Protein AF-A0A351G7U1-F1 (afdb_monomer_lite)

Sequence (101 aa):
IHETKHLQQGLLTALSVYGELEAWQLEWKIYHRMIGRYPRKAIEDLMALPLSWDREVLKKAVELMQAYSGKGYRIDLLPLYPIGKEIQYKIFGTIPKTTPA

Structure (mmCIF, N/CA/C/O backbone):
data_AF-A0A351G7U1-F1
#
_entry.id   AF-A0A351G7U1-F1
#
loop_
_atom_site.group_PDB
_atom_site.id
_atom_site.type_symbol
_atom_site.label_atom_id
_atom_site.label_alt_id
_atom_si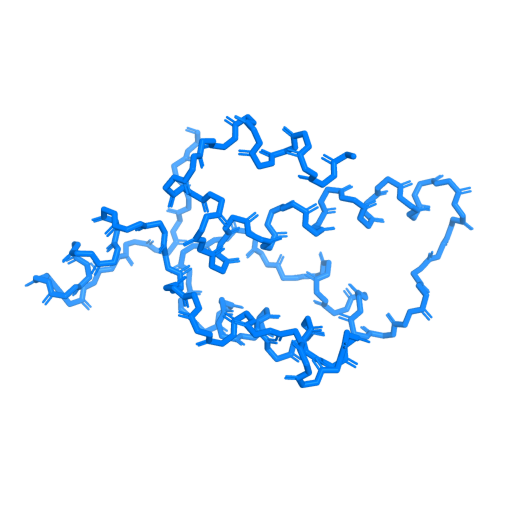te.label_comp_id
_atom_site.label_asym_id
_atom_site.label_entity_id
_atom_site.label_seq_id
_atom_site.pdbx_PDB_ins_code
_atom_site.Cartn_x
_atom_site.Cartn_y
_atom_site.Cartn_z
_atom_site.occupancy
_atom_site.B_iso_or_equiv
_atom_site.auth_seq_id
_atom_site.auth_comp_id
_atom_site.auth_asym_id
_atom_site.auth_atom_id
_atom_site.pdbx_PDB_model_num
ATOM 1 N N . ILE A 1 1 ? 1.167 11.106 9.967 1.00 86.31 1 ILE A N 1
ATOM 2 C CA . ILE A 1 1 ? 2.087 9.932 10.010 1.00 86.31 1 ILE A CA 1
ATOM 3 C C . ILE A 1 1 ? 2.271 9.391 8.604 1.00 86.31 1 ILE A C 1
ATOM 5 O O . ILE A 1 1 ? 3.402 9.287 8.149 1.00 86.31 1 ILE A O 1
ATOM 9 N N . HIS A 1 2 ? 1.166 9.112 7.919 1.00 90.00 2 HIS A N 1
ATOM 10 C CA . HIS A 1 2 ? 1.118 8.721 6.517 1.00 90.00 2 HIS A CA 1
ATOM 11 C C . HIS A 1 2 ? 1.883 9.688 5.593 1.00 90.00 2 HIS A C 1
ATOM 13 O O . HIS A 1 2 ? 2.827 9.310 4.910 1.00 90.00 2 HIS A O 1
ATOM 19 N N . GLU A 1 3 ? 1.583 10.981 5.676 1.00 90.94 3 GLU A N 1
ATOM 20 C CA . GLU A 1 3 ? 2.219 12.032 4.877 1.00 90.94 3 GLU A CA 1
ATOM 21 C C . GLU A 1 3 ? 3.689 12.212 5.257 1.00 90.94 3 GLU A C 1
ATOM 23 O O . GLU A 1 3 ? 4.544 12.427 4.404 1.00 90.94 3 GLU A O 1
ATOM 28 N N . THR A 1 4 ? 4.018 12.060 6.544 1.00 92.00 4 THR A N 1
ATOM 29 C CA . THR A 1 4 ? 5.411 12.051 7.008 1.00 92.00 4 THR A CA 1
ATOM 30 C C . THR A 1 4 ? 6.188 10.904 6.365 1.00 92.00 4 THR A C 1
ATOM 32 O O . THR A 1 4 ? 7.341 11.090 5.982 1.00 92.00 4 THR A O 1
ATOM 35 N N . LYS A 1 5 ? 5.559 9.734 6.202 1.00 93.50 5 LYS A N 1
ATOM 36 C CA . LYS A 1 5 ? 6.171 8.600 5.513 1.00 93.50 5 LYS A CA 1
ATOM 37 C C . LYS A 1 5 ? 6.376 8.893 4.029 1.00 93.50 5 LYS A C 1
ATOM 39 O O . LYS A 1 5 ? 7.465 8.628 3.531 1.00 93.50 5 LYS A O 1
ATOM 44 N N . HIS A 1 6 ? 5.418 9.528 3.358 1.00 93.31 6 HIS A N 1
ATOM 45 C CA . HIS A 1 6 ? 5.613 9.997 1.982 1.00 93.31 6 HIS A CA 1
ATOM 46 C C . HIS A 1 6 ? 6.769 10.989 1.837 1.00 93.31 6 HIS A C 1
ATOM 48 O O . HIS A 1 6 ? 7.564 10.873 0.904 1.00 93.31 6 HIS A O 1
ATOM 54 N N . LEU A 1 7 ? 6.928 11.922 2.782 1.00 92.19 7 LEU A N 1
ATOM 55 C CA . LEU A 1 7 ? 8.073 12.837 2.788 1.00 92.19 7 LEU A CA 1
ATOM 56 C C . LEU A 1 7 ? 9.405 12.088 2.943 1.00 92.19 7 LEU A C 1
ATOM 58 O O . LEU A 1 7 ? 10.363 12.406 2.245 1.00 92.19 7 LEU A O 1
ATOM 62 N N . GLN A 1 8 ? 9.462 11.069 3.806 1.00 93.19 8 GLN A N 1
ATOM 63 C CA . GLN A 1 8 ? 10.654 10.227 3.980 1.00 93.19 8 GLN A CA 1
ATOM 64 C C . GLN A 1 8 ? 10.965 9.364 2.748 1.00 93.19 8 GLN A C 1
ATOM 66 O O . GLN A 1 8 ? 12.129 9.146 2.431 1.00 93.19 8 GLN A O 1
ATOM 71 N N . GLN A 1 9 ? 9.934 8.863 2.062 1.00 90.38 9 GLN A N 1
ATOM 72 C CA . GLN A 1 9 ? 10.051 8.055 0.843 1.00 90.38 9 GLN A CA 1
ATOM 73 C C . GLN A 1 9 ? 10.549 8.863 -0.365 1.00 90.38 9 GLN A C 1
ATOM 75 O O . GLN A 1 9 ? 11.141 8.299 -1.289 1.00 90.38 9 GLN A O 1
ATOM 80 N N . GLY A 1 10 ? 10.272 10.168 -0.376 1.00 92.19 10 GLY A N 1
ATOM 81 C CA . GLY A 1 10 ? 10.442 11.025 -1.539 1.00 92.19 10 GLY A CA 1
ATOM 82 C C . GLY A 1 10 ? 9.315 10.856 -2.564 1.00 92.19 10 GLY A C 1
ATOM 83 O O . GLY A 1 10 ? 8.661 9.814 -2.659 1.00 92.19 10 GLY A O 1
ATOM 84 N N . LEU A 1 11 ? 9.110 11.899 -3.374 1.00 88.56 11 LEU A N 1
ATOM 85 C CA . LEU A 1 11 ? 7.963 12.028 -4.282 1.00 88.56 11 LEU A CA 1
ATOM 86 C C . LEU A 1 11 ? 7.796 10.838 -5.245 1.00 88.56 11 LEU A C 1
ATOM 88 O O . LEU A 1 11 ? 6.679 10.406 -5.503 1.00 88.56 11 LEU A O 1
ATOM 92 N N . LEU A 1 12 ? 8.900 10.285 -5.758 1.00 89.69 12 LEU A N 1
ATOM 93 C CA . LEU A 1 12 ? 8.866 9.206 -6.755 1.00 89.69 12 LEU A CA 1
ATOM 94 C C . LEU A 1 12 ? 8.380 7.866 -6.197 1.00 89.69 12 LEU A C 1
ATOM 96 O O . LEU A 1 12 ? 7.809 7.066 -6.935 1.00 89.69 12 LEU A O 1
ATOM 100 N N . THR A 1 13 ? 8.647 7.613 -4.918 1.00 90.75 13 THR A N 1
ATOM 101 C CA . THR A 1 13 ? 8.198 6.402 -4.231 1.00 90.75 13 THR A CA 1
ATOM 102 C C . THR A 1 13 ? 6.795 6.612 -3.685 1.00 90.75 13 THR A C 1
ATOM 104 O O . THR A 1 13 ? 5.958 5.733 -3.857 1.00 90.75 13 THR A O 1
ATOM 107 N N . ALA A 1 14 ? 6.519 7.785 -3.104 1.00 91.44 14 ALA A N 1
ATOM 108 C CA . ALA A 1 14 ? 5.197 8.146 -2.598 1.00 91.44 14 ALA A CA 1
ATOM 109 C C . ALA A 1 14 ? 4.112 8.065 -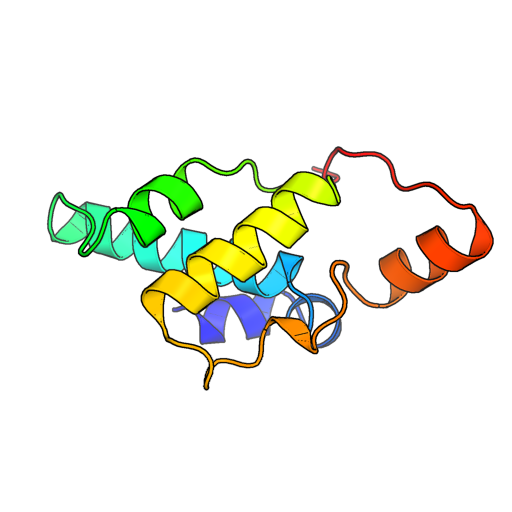3.686 1.00 91.44 14 ALA A C 1
ATOM 111 O O . ALA A 1 14 ? 3.053 7.504 -3.446 1.00 91.44 14 ALA A O 1
ATOM 112 N N . LEU A 1 15 ? 4.402 8.525 -4.910 1.00 93.12 15 LEU A N 1
ATOM 113 C CA . LEU A 1 15 ? 3.498 8.420 -6.063 1.00 93.12 15 LEU A CA 1
ATOM 114 C C . LEU A 1 15 ? 3.521 7.023 -6.711 1.00 93.12 15 LEU A C 1
ATOM 116 O O . LEU A 1 15 ? 3.668 6.888 -7.927 1.00 93.12 15 LEU A O 1
ATOM 120 N N . SER A 1 16 ? 3.393 5.974 -5.902 1.00 95.50 16 SER A N 1
ATOM 121 C CA . SER A 1 16 ? 3.238 4.595 -6.362 1.00 95.50 16 SER A CA 1
ATOM 122 C C . SER A 1 16 ? 2.400 3.778 -5.386 1.00 95.50 16 SER A C 1
ATOM 124 O O . SER A 1 16 ? 2.366 4.073 -4.192 1.00 95.50 16 SER A O 1
ATOM 126 N N . VAL A 1 17 ? 1.785 2.698 -5.870 1.00 96.56 17 VAL A N 1
ATOM 127 C CA . VAL A 1 17 ? 1.026 1.771 -5.015 1.00 96.56 17 VAL A CA 1
ATOM 128 C C . VAL A 1 17 ? 1.903 1.177 -3.917 1.00 96.56 17 VAL A C 1
ATOM 130 O O . VAL A 1 17 ? 1.446 1.023 -2.790 1.00 96.56 17 VAL A O 1
ATOM 133 N N . TYR A 1 18 ? 3.167 0.871 -4.216 1.00 96.38 18 TYR A N 1
ATOM 134 C CA . TYR A 1 18 ? 4.125 0.423 -3.205 1.00 96.38 18 TYR A CA 1
ATOM 135 C C . TYR A 1 18 ? 4.319 1.462 -2.086 1.00 96.38 18 TYR A C 1
ATOM 137 O O . TYR A 1 18 ? 4.299 1.109 -0.907 1.00 96.38 18 TYR A O 1
ATOM 145 N N . GLY A 1 19 ? 4.494 2.738 -2.445 1.00 95.62 19 GLY A N 1
ATOM 146 C CA . GLY A 1 19 ? 4.696 3.813 -1.472 1.00 95.62 19 GLY A CA 1
ATOM 147 C C . GLY A 1 19 ? 3.477 4.036 -0.584 1.00 95.62 19 GLY A C 1
ATOM 148 O O . GLY A 1 19 ? 3.613 4.137 0.635 1.00 95.62 19 GLY A O 1
ATOM 149 N N . GLU A 1 20 ? 2.292 4.037 -1.190 1.00 96.81 20 GLU A N 1
ATOM 150 C CA . GLU A 1 20 ? 1.006 4.093 -0.492 1.00 96.81 20 GLU A CA 1
ATOM 151 C C . GLU A 1 20 ? 0.821 2.874 0.418 1.00 96.81 20 GLU A C 1
ATOM 153 O O . GLU A 1 20 ? 0.482 3.034 1.585 1.00 96.81 20 GLU A O 1
ATOM 158 N N . LEU A 1 21 ? 1.137 1.657 -0.040 1.00 97.06 21 LEU A N 1
ATOM 159 C CA . LEU A 1 21 ? 1.046 0.448 0.786 1.00 97.06 21 LEU A CA 1
ATOM 160 C C . LEU A 1 21 ? 1.910 0.557 2.040 1.00 97.06 21 LEU A C 1
ATOM 162 O O . LEU A 1 21 ? 1.431 0.281 3.137 1.00 97.06 21 LEU A O 1
ATOM 166 N N . GLU A 1 22 ? 3.156 1.000 1.899 1.00 96.69 22 GLU A N 1
ATOM 167 C CA . GLU A 1 22 ? 4.044 1.199 3.042 1.00 96.69 22 GLU A CA 1
ATOM 168 C C . GLU A 1 22 ? 3.511 2.275 4.010 1.00 96.69 22 GLU A C 1
ATOM 170 O O . GLU A 1 22 ? 3.564 2.091 5.230 1.00 96.69 22 GLU A O 1
ATOM 175 N N . ALA A 1 23 ? 2.976 3.386 3.490 1.00 96.69 23 ALA A N 1
ATOM 176 C CA . ALA A 1 23 ? 2.425 4.472 4.302 1.00 96.69 23 ALA A CA 1
ATOM 177 C C . ALA A 1 23 ? 1.158 4.044 5.061 1.00 96.69 23 ALA A C 1
ATOM 179 O O . ALA A 1 23 ? 1.074 4.237 6.278 1.00 96.69 23 ALA A O 1
ATOM 180 N N . TRP A 1 24 ? 0.230 3.373 4.374 1.00 97.12 24 TRP A N 1
ATOM 181 C CA . TRP A 1 24 ? -0.956 2.761 4.970 1.00 97.12 24 TRP A CA 1
ATOM 182 C C . TRP A 1 24 ? -0.573 1.749 6.047 1.00 97.12 24 TRP A C 1
ATOM 184 O O . TRP A 1 24 ? -1.108 1.794 7.154 1.00 97.12 24 TRP A O 1
ATOM 194 N N . GLN A 1 25 ? 0.365 0.843 5.757 1.00 97.38 25 GLN A N 1
ATOM 195 C CA . GLN A 1 25 ? 0.755 -0.183 6.719 1.00 97.38 25 GLN A CA 1
ATOM 196 C C . GLN A 1 25 ? 1.376 0.422 7.982 1.00 97.38 25 GLN A C 1
ATOM 198 O O . GLN A 1 25 ? 1.109 -0.050 9.089 1.00 97.38 25 GLN A O 1
ATOM 203 N N . LEU A 1 26 ? 2.156 1.499 7.854 1.00 96.81 26 LEU A N 1
ATOM 204 C CA . LEU A 1 26 ? 2.686 2.222 9.007 1.00 96.81 26 LEU A CA 1
ATOM 205 C C . LEU A 1 26 ? 1.572 2.860 9.847 1.00 96.81 26 LEU A C 1
ATOM 207 O O . LEU A 1 26 ? 1.552 2.697 11.071 1.00 96.81 26 LEU A O 1
ATOM 211 N N . GLU A 1 27 ? 0.656 3.581 9.203 1.00 95.81 27 GLU A N 1
ATOM 212 C CA . GLU A 1 27 ? -0.462 4.251 9.867 1.00 95.81 27 GLU A CA 1
ATOM 213 C C . GLU A 1 27 ? -1.338 3.252 10.632 1.00 95.81 27 GLU A C 1
ATOM 215 O O . GLU A 1 27 ? -1.569 3.409 11.836 1.00 95.81 27 GLU A O 1
ATOM 220 N N . TRP A 1 28 ? -1.754 2.173 9.967 1.00 96.94 28 TRP A N 1
ATOM 221 C CA . TRP A 1 28 ? -2.638 1.174 10.557 1.00 96.94 28 TRP A CA 1
ATOM 222 C C . TRP A 1 28 ? -1.951 0.328 11.624 1.00 96.94 28 TRP A C 1
ATOM 224 O O . TRP A 1 28 ? -2.586 -0.011 12.624 1.00 96.94 28 TRP A O 1
ATOM 234 N N . LYS A 1 29 ? -0.647 0.056 11.498 1.00 96.31 29 LYS A N 1
ATOM 235 C CA . LYS A 1 29 ? 0.136 -0.575 12.572 1.00 96.31 29 LYS A CA 1
ATOM 236 C C . LYS A 1 29 ? 0.115 0.261 13.851 1.00 96.31 29 LYS A C 1
ATOM 238 O O . LYS A 1 29 ? -0.021 -0.286 14.946 1.00 96.31 29 LYS A O 1
ATOM 243 N N . ILE A 1 30 ? 0.245 1.581 13.727 1.00 95.75 30 ILE A N 1
ATOM 244 C CA . ILE A 1 30 ? 0.211 2.499 14.872 1.00 95.75 30 ILE A CA 1
ATOM 245 C C . ILE A 1 30 ? -1.205 2.588 15.443 1.00 95.75 30 ILE A C 1
ATOM 247 O O . ILE A 1 30 ? -1.372 2.463 16.656 1.00 95.75 30 ILE A O 1
ATOM 251 N N . TYR A 1 31 ? -2.224 2.708 14.589 1.00 95.81 31 TYR A N 1
ATOM 252 C CA . TYR A 1 31 ? -3.625 2.659 15.009 1.00 95.81 31 TYR A CA 1
ATOM 253 C C . TYR A 1 31 ? -3.932 1.388 15.814 1.00 95.81 31 TYR A C 1
ATOM 255 O O . TYR A 1 31 ? -4.440 1.465 16.931 1.00 95.81 31 TYR A O 1
ATOM 263 N N . HIS A 1 32 ? -3.551 0.218 15.295 1.00 96.38 32 HIS A N 1
ATOM 264 C CA . HIS A 1 32 ? -3.756 -1.063 15.966 1.00 96.38 32 HIS A CA 1
ATOM 265 C C . HIS A 1 32 ? -3.016 -1.142 17.302 1.00 96.38 32 HIS A C 1
ATOM 267 O O . HIS A 1 32 ? -3.549 -1.680 18.266 1.00 96.38 32 HIS A O 1
ATOM 273 N N . ARG A 1 33 ? -1.807 -0.577 17.405 1.00 96.44 33 ARG A N 1
ATOM 274 C CA . ARG A 1 33 ? -1.074 -0.517 18.678 1.00 96.44 33 ARG A CA 1
ATOM 275 C C . ARG A 1 33 ? -1.806 0.308 19.743 1.00 96.44 33 ARG A C 1
ATOM 277 O O . ARG A 1 33 ? -1.675 -0.004 20.920 1.00 96.44 33 ARG A O 1
ATOM 284 N N . MET A 1 34 ? -2.552 1.340 19.345 1.00 96.06 34 MET A N 1
ATOM 285 C CA . MET A 1 34 ? -3.303 2.196 20.272 1.00 96.06 34 MET A CA 1
ATOM 286 C C . MET A 1 34 ? -4.690 1.638 20.613 1.00 96.06 34 MET A C 1
ATOM 288 O O . MET A 1 34 ? -5.122 1.734 21.756 1.00 96.06 34 MET A O 1
ATOM 292 N N . ILE A 1 35 ? -5.392 1.074 19.628 1.00 95.88 35 ILE A N 1
ATOM 293 C CA . ILE A 1 35 ? -6.805 0.674 19.745 1.00 95.88 35 ILE A CA 1
ATOM 294 C C . ILE A 1 35 ? -6.975 -0.837 19.977 1.00 95.88 35 ILE A C 1
ATOM 296 O O . ILE A 1 35 ? -8.015 -1.279 20.458 1.00 95.88 35 ILE A O 1
ATOM 300 N N . GLY A 1 36 ? -5.971 -1.644 19.630 1.00 95.38 36 GLY A N 1
ATOM 301 C CA . GLY A 1 36 ? -5.981 -3.103 19.773 1.00 95.38 36 GLY A CA 1
ATOM 302 C C . GLY A 1 36 ? -6.761 -3.861 18.693 1.00 95.38 36 GLY A C 1
ATOM 303 O O . GLY A 1 36 ? -6.914 -5.072 18.811 1.00 95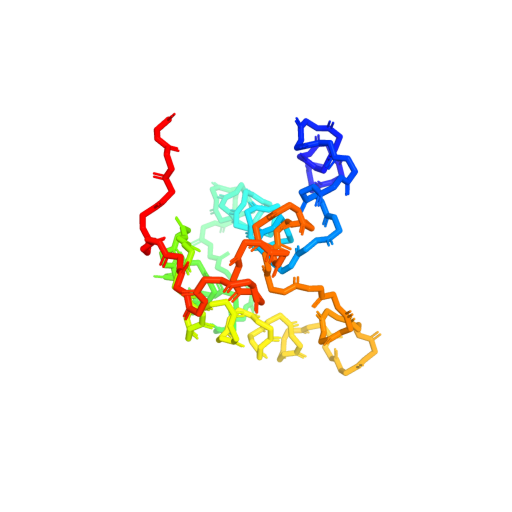.38 36 GLY A O 1
ATOM 304 N N . ARG A 1 37 ? -7.282 -3.177 17.663 1.00 93.69 37 ARG A N 1
ATOM 305 C CA . ARG A 1 37 ? -8.004 -3.793 16.534 1.00 93.69 37 ARG A CA 1
ATOM 306 C C . ARG A 1 37 ? -7.957 -2.934 15.272 1.00 93.69 37 ARG A C 1
ATOM 308 O O . ARG A 1 37 ? -7.783 -1.719 15.361 1.00 93.69 37 ARG A O 1
ATOM 315 N N . TYR A 1 38 ? -8.175 -3.551 14.110 1.00 96.06 38 TYR A N 1
ATOM 316 C CA . TYR A 1 38 ? -8.391 -2.845 12.842 1.00 96.06 38 TYR A CA 1
ATOM 317 C C . TYR A 1 38 ? -9.870 -2.477 12.646 1.00 96.06 38 TYR A C 1
ATOM 319 O O . TYR A 1 38 ? -10.751 -3.196 13.120 1.00 96.06 38 TYR A O 1
ATOM 327 N N . PRO A 1 39 ? -10.178 -1.375 11.938 1.00 93.38 39 PRO A N 1
ATOM 328 C CA . PRO A 1 39 ? -11.555 -0.900 11.793 1.00 93.38 39 PRO A CA 1
ATOM 329 C C . PRO A 1 39 ? -12.399 -1.733 10.816 1.00 93.38 39 PRO A C 1
ATOM 331 O O . PRO A 1 39 ? -13.624 -1.736 10.920 1.00 93.38 39 PRO A O 1
ATOM 334 N N . ARG A 1 40 ? -11.774 -2.405 9.839 1.00 94.62 40 ARG A N 1
ATOM 335 C CA . ARG A 1 40 ? -12.444 -3.235 8.825 1.00 94.62 40 ARG A CA 1
ATOM 336 C C . ARG A 1 40 ? -11.542 -4.384 8.387 1.00 94.62 40 ARG A C 1
ATOM 338 O O . ARG A 1 40 ? -10.325 -4.215 8.338 1.00 94.62 40 ARG A O 1
ATOM 345 N N . LYS A 1 41 ? -12.155 -5.483 7.934 1.00 95.94 41 LYS A N 1
ATOM 346 C CA . LYS A 1 41 ? -11.443 -6.643 7.370 1.00 95.94 41 LYS A CA 1
ATOM 347 C C . LYS A 1 41 ? -10.509 -6.263 6.213 1.00 95.94 41 LYS A C 1
ATOM 349 O O . LYS A 1 41 ? -9.419 -6.796 6.119 1.00 95.94 41 LYS A O 1
ATOM 354 N N . ALA A 1 42 ? -10.889 -5.292 5.376 1.00 96.81 42 ALA A N 1
ATOM 355 C CA . ALA A 1 42 ? -10.030 -4.825 4.284 1.00 96.81 42 ALA A CA 1
ATOM 356 C C . ALA A 1 42 ? -8.677 -4.273 4.774 1.00 96.81 42 ALA A C 1
ATOM 358 O O . ALA A 1 42 ? -7.664 -4.497 4.122 1.00 96.81 42 ALA A O 1
ATOM 359 N N . ILE A 1 43 ? -8.650 -3.592 5.928 1.00 97.56 43 ILE A N 1
ATOM 360 C CA . ILE A 1 43 ? -7.405 -3.106 6.540 1.00 97.56 43 ILE A CA 1
ATOM 361 C C . ILE A 1 43 ? -6.607 -4.265 7.127 1.00 97.56 43 ILE A C 1
ATOM 363 O O . ILE A 1 43 ? -5.398 -4.316 6.960 1.00 97.56 43 ILE A O 1
ATOM 367 N N . GLU A 1 44 ? -7.269 -5.211 7.784 1.00 97.19 44 GLU A N 1
ATOM 368 C CA . GLU A 1 44 ? -6.607 -6.406 8.310 1.00 97.19 44 GLU A CA 1
ATOM 369 C C . GLU A 1 44 ? -5.942 -7.226 7.193 1.00 97.19 44 GLU A C 1
ATOM 371 O O . GLU A 1 44 ? -4.756 -7.542 7.280 1.00 97.19 44 GLU A O 1
ATOM 376 N N . ASP A 1 45 ? -6.668 -7.472 6.099 1.00 97.94 45 ASP A N 1
ATOM 377 C CA . ASP A 1 45 ? -6.149 -8.145 4.908 1.00 97.94 45 ASP A CA 1
ATOM 378 C C . ASP A 1 45 ? -4.986 -7.344 4.281 1.00 97.94 45 ASP A C 1
ATOM 380 O O . ASP A 1 45 ? -3.999 -7.931 3.842 1.00 97.94 45 ASP A O 1
ATOM 384 N N . LEU A 1 46 ? -5.064 -6.004 4.273 1.00 97.69 46 LEU A N 1
ATOM 385 C CA . LEU A 1 46 ? -4.004 -5.121 3.761 1.00 97.69 46 LEU A CA 1
ATOM 386 C C . LEU A 1 46 ? -2.734 -5.206 4.620 1.00 97.69 46 LEU A C 1
ATOM 388 O O . LEU A 1 46 ? -1.618 -5.208 4.100 1.00 97.69 46 LEU A O 1
ATOM 392 N N . MET A 1 47 ? -2.899 -5.297 5.937 1.00 97.69 47 MET A N 1
ATOM 393 C CA . MET A 1 47 ? -1.806 -5.435 6.899 1.00 97.69 47 MET A CA 1
ATOM 394 C C . MET A 1 47 ? -1.130 -6.807 6.838 1.00 97.69 47 MET A C 1
ATOM 396 O O . MET A 1 47 ? 0.029 -6.925 7.231 1.00 97.69 47 MET A O 1
ATOM 400 N N . ALA A 1 48 ? -1.825 -7.826 6.330 1.00 97.38 48 ALA A N 1
ATOM 401 C CA . ALA A 1 48 ? -1.269 -9.154 6.095 1.00 97.38 48 ALA A CA 1
ATOM 402 C C . ALA A 1 48 ? -0.457 -9.253 4.788 1.00 97.38 48 ALA A C 1
ATOM 404 O O . ALA A 1 48 ? 0.271 -10.229 4.594 1.00 97.38 48 ALA A O 1
ATOM 405 N N . LEU A 1 49 ? -0.564 -8.269 3.884 1.00 96.88 49 LEU A N 1
ATOM 406 C CA . LEU A 1 49 ? 0.203 -8.268 2.640 1.00 96.88 49 LEU A CA 1
ATOM 407 C C . LEU A 1 49 ? 1.702 -8.041 2.899 1.00 96.88 49 LEU A C 1
ATOM 409 O O . LEU A 1 49 ? 2.068 -7.138 3.657 1.00 96.88 49 LEU A O 1
ATOM 413 N N . PRO A 1 50 ? 2.595 -8.791 2.228 1.00 95.81 50 PRO A N 1
ATOM 414 C CA . PRO A 1 50 ? 4.025 -8.547 2.332 1.00 95.81 50 PRO A CA 1
ATOM 415 C C . PRO A 1 50 ? 4.401 -7.249 1.610 1.00 95.81 50 PRO A C 1
ATOM 417 O O . PRO A 1 50 ? 4.057 -7.055 0.442 1.00 95.81 50 PRO A O 1
ATOM 420 N N . LEU A 1 51 ? 5.180 -6.388 2.265 1.00 94.56 51 LEU A N 1
ATOM 421 C CA . LEU A 1 51 ? 5.732 -5.199 1.621 1.00 94.56 51 LEU A CA 1
ATOM 422 C C . LEU A 1 51 ? 6.847 -5.604 0.643 1.00 94.56 51 LEU A C 1
ATOM 424 O O . LEU A 1 51 ? 7.998 -5.807 1.028 1.00 94.56 51 LEU A O 1
ATOM 428 N N . SER A 1 52 ? 6.476 -5.784 -0.622 1.00 93.19 52 SER A N 1
ATOM 429 C CA . SER A 1 52 ? 7.311 -6.402 -1.654 1.00 93.19 52 SER A CA 1
ATOM 430 C C . SER A 1 52 ? 7.042 -5.804 -3.036 1.00 93.19 52 SER A C 1
ATOM 432 O O . SER A 1 52 ? 6.091 -5.047 -3.232 1.00 93.19 52 SER A O 1
ATOM 434 N N . TRP A 1 53 ? 7.868 -6.164 -4.017 1.00 89.81 53 TRP A N 1
ATOM 435 C CA . TRP A 1 53 ? 7.686 -5.783 -5.421 1.00 89.81 53 TRP A CA 1
ATOM 436 C C . TRP A 1 53 ? 6.903 -6.831 -6.227 1.00 89.81 53 TRP A C 1
ATOM 438 O O . TRP A 1 53 ? 6.941 -6.837 -7.462 1.00 89.81 53 TRP A O 1
ATOM 448 N N . ASP A 1 54 ? 6.183 -7.735 -5.562 1.00 93.12 54 ASP A N 1
ATOM 449 C CA . ASP A 1 54 ? 5.291 -8.658 -6.255 1.00 93.12 54 ASP A CA 1
ATOM 450 C C . ASP A 1 54 ? 4.070 -7.902 -6.810 1.00 93.12 54 ASP A C 1
ATOM 452 O O . ASP A 1 54 ? 3.281 -7.313 -6.069 1.00 93.12 54 ASP A O 1
ATOM 456 N N . ARG A 1 55 ? 3.904 -7.915 -8.138 1.00 92.62 55 ARG A N 1
ATOM 457 C CA . ARG A 1 55 ? 2.799 -7.227 -8.825 1.00 92.62 55 ARG A CA 1
ATOM 458 C C . ARG A 1 55 ? 1.431 -7.683 -8.352 1.00 92.62 55 ARG A C 1
ATOM 460 O O . ARG A 1 55 ? 0.534 -6.851 -8.273 1.00 92.62 55 ARG A O 1
ATOM 467 N N . GLU A 1 56 ? 1.262 -8.967 -8.062 1.00 94.75 56 GLU A N 1
ATOM 468 C CA . GLU A 1 56 ? -0.034 -9.487 -7.632 1.00 94.75 56 GLU A CA 1
ATOM 469 C C . GLU A 1 56 ? -0.358 -9.014 -6.213 1.00 94.75 56 GLU A C 1
ATOM 471 O O . GLU A 1 56 ? -1.500 -8.660 -5.927 1.00 94.75 56 GLU A O 1
ATOM 476 N N . VAL A 1 57 ? 0.660 -8.872 -5.360 1.00 95.62 57 VAL A N 1
ATOM 477 C CA . VAL A 1 57 ? 0.513 -8.253 -4.036 1.00 95.62 57 VAL A CA 1
ATOM 478 C C . VAL A 1 57 ? 0.139 -6.776 -4.161 1.00 95.62 57 VAL A C 1
ATOM 480 O O . VAL A 1 57 ? -0.790 -6.324 -3.497 1.00 95.62 57 VAL A O 1
ATOM 483 N N . LEU A 1 58 ? 0.801 -6.022 -5.043 1.00 96.25 58 LEU A N 1
ATOM 484 C CA . LEU A 1 58 ? 0.511 -4.597 -5.240 1.00 96.25 58 LEU A CA 1
ATOM 485 C C . LEU A 1 58 ? -0.880 -4.368 -5.850 1.00 96.25 58 LEU A C 1
ATOM 487 O O . LEU A 1 58 ? -1.619 -3.500 -5.394 1.00 96.25 58 LEU A O 1
ATOM 491 N N . LYS A 1 59 ? -1.297 -5.184 -6.821 1.00 97.06 59 LYS A N 1
ATOM 492 C CA . LYS A 1 59 ? -2.682 -5.166 -7.320 1.00 97.06 59 LYS A CA 1
ATOM 493 C C . LYS A 1 59 ? -3.675 -5.491 -6.209 1.00 97.06 59 LYS A C 1
ATOM 495 O O . LYS A 1 59 ? -4.710 -4.837 -6.103 1.00 97.06 59 LYS A O 1
ATOM 500 N N . LYS A 1 60 ? -3.353 -6.459 -5.345 1.00 97.88 60 LYS A N 1
ATOM 501 C CA . LYS A 1 60 ? -4.214 -6.780 -4.209 1.00 97.88 60 LYS A CA 1
ATOM 502 C C . LYS A 1 60 ? -4.318 -5.618 -3.224 1.00 97.88 60 LYS A C 1
ATOM 504 O O . LYS A 1 60 ? -5.404 -5.353 -2.713 1.00 97.88 60 LYS A O 1
ATOM 509 N N . ALA A 1 61 ? -3.226 -4.890 -3.005 1.00 97.75 61 ALA A N 1
ATOM 510 C CA . ALA A 1 61 ? -3.227 -3.682 -2.191 1.00 97.75 61 ALA A CA 1
ATOM 511 C C . ALA A 1 61 ? -4.177 -2.611 -2.757 1.00 97.75 61 ALA A C 1
ATOM 513 O O . ALA A 1 61 ? -4.985 -2.077 -1.999 1.00 97.75 61 ALA A O 1
ATOM 514 N N . VAL A 1 62 ? -4.166 -2.370 -4.077 1.00 97.50 62 VAL A N 1
ATOM 515 C CA . VAL A 1 62 ? -5.118 -1.464 -4.760 1.00 97.50 62 VAL A CA 1
ATOM 516 C C . VAL A 1 62 ? -6.563 -1.846 -4.442 1.00 97.50 62 VAL A C 1
ATOM 518 O O . VAL A 1 62 ? -7.353 -0.996 -4.027 1.00 97.50 62 VAL A O 1
ATOM 521 N N . GLU A 1 63 ? -6.912 -3.126 -4.604 1.00 97.44 63 GLU A N 1
ATOM 522 C CA . GLU A 1 63 ? -8.267 -3.616 -4.333 1.00 97.44 63 GLU A CA 1
ATOM 523 C C . GLU A 1 63 ? -8.691 -3.360 -2.884 1.00 97.44 63 GLU A C 1
ATOM 525 O O . GLU A 1 63 ? -9.802 -2.891 -2.641 1.00 97.44 63 GLU A O 1
ATOM 530 N N . LEU A 1 64 ? -7.814 -3.654 -1.922 1.00 98.12 64 LEU A N 1
ATOM 531 C CA . LEU A 1 64 ? -8.108 -3.534 -0.493 1.00 98.12 64 LEU A CA 1
ATOM 532 C C . LEU A 1 64 ? -8.202 -2.075 -0.038 1.00 98.12 64 LEU A C 1
ATOM 534 O O . LEU A 1 64 ? -9.122 -1.724 0.705 1.00 98.12 64 LEU A O 1
ATOM 538 N N . MET A 1 65 ? -7.317 -1.206 -0.529 1.00 97.38 65 MET A N 1
ATOM 539 C CA . MET A 1 65 ? -7.395 0.229 -0.254 1.00 97.38 65 MET A CA 1
ATOM 540 C C . MET A 1 65 ? -8.682 0.834 -0.817 1.00 97.38 65 MET A C 1
ATOM 542 O O . MET A 1 65 ? -9.354 1.599 -0.128 1.00 97.38 65 MET A O 1
ATOM 546 N N . GLN A 1 66 ? -9.091 0.449 -2.031 1.00 97.25 66 GLN A N 1
ATOM 547 C CA . GLN A 1 66 ? -10.376 0.876 -2.593 1.00 97.25 66 GLN A CA 1
ATOM 548 C C . GLN A 1 66 ? -11.578 0.258 -1.875 1.00 97.25 66 GLN A C 1
ATOM 550 O O . GLN A 1 66 ? -12.615 0.908 -1.760 1.00 97.25 66 GLN A O 1
ATOM 555 N N . ALA A 1 67 ? -11.471 -0.976 -1.378 1.00 96.56 67 ALA A N 1
ATOM 556 C CA . ALA A 1 67 ? -12.525 -1.591 -0.574 1.00 96.56 67 ALA A CA 1
ATOM 557 C C . ALA A 1 67 ? -12.736 -0.844 0.754 1.00 96.56 67 ALA A C 1
ATOM 559 O O . ALA A 1 67 ? -13.857 -0.786 1.263 1.00 96.56 67 ALA A O 1
ATOM 560 N N . TYR A 1 68 ? -11.678 -0.243 1.307 1.00 96.25 68 TYR A N 1
ATOM 561 C CA . TYR A 1 68 ? -11.765 0.594 2.498 1.00 96.25 68 TYR A CA 1
ATOM 562 C C . TYR A 1 68 ? -12.234 2.028 2.193 1.00 96.25 68 TYR A C 1
ATOM 564 O O . TYR A 1 68 ? -13.235 2.467 2.762 1.00 96.25 68 TYR A O 1
ATOM 572 N N . SER A 1 69 ? -11.544 2.732 1.288 1.00 94.31 69 SER A N 1
ATOM 573 C CA . SER A 1 69 ? -11.735 4.168 1.002 1.00 94.31 69 SER A CA 1
ATOM 574 C C . SER A 1 69 ? -12.780 4.473 -0.076 1.00 94.31 69 SER A C 1
ATOM 576 O O . SER A 1 69 ? -13.122 5.632 -0.307 1.00 94.31 69 SER A O 1
ATOM 578 N N . GLY A 1 70 ? -13.303 3.448 -0.748 1.00 93.25 70 GLY A N 1
ATOM 579 C CA . GLY A 1 70 ? -14.211 3.585 -1.882 1.00 93.25 70 GLY A CA 1
ATOM 580 C C . GLY A 1 70 ? -13.497 3.899 -3.202 1.00 93.25 70 GLY A C 1
ATOM 581 O O . GLY A 1 70 ? -12.306 4.198 -3.259 1.00 93.25 70 GLY A O 1
ATOM 582 N N . LYS A 1 71 ? -14.258 3.862 -4.303 1.00 89.06 71 LYS A N 1
ATOM 583 C CA . LYS A 1 71 ? -13.749 4.086 -5.673 1.00 89.06 71 LYS A CA 1
ATOM 584 C C . LYS A 1 71 ? -13.314 5.529 -5.963 1.00 89.06 71 LYS A C 1
ATOM 586 O O . LYS A 1 71 ? -12.678 5.772 -6.983 1.00 89.06 71 LYS A O 1
ATOM 591 N N . GLY A 1 72 ? -13.632 6.475 -5.076 1.00 89.94 72 GLY A N 1
ATOM 592 C CA . GLY A 1 72 ? -13.112 7.844 -5.143 1.00 89.94 72 GLY A CA 1
ATOM 593 C C . GLY A 1 72 ? -11.612 7.932 -4.841 1.00 89.94 72 GLY A C 1
ATOM 594 O O . GLY A 1 72 ? -10.959 8.868 -5.290 1.00 89.94 72 GLY A O 1
ATOM 595 N N . TYR A 1 73 ? -11.051 6.941 -4.141 1.00 92.69 73 TYR A N 1
ATOM 596 C CA . TYR A 1 73 ? -9.616 6.843 -3.898 1.00 92.69 73 TYR A CA 1
ATOM 597 C C . TYR A 1 73 ? -8.920 6.212 -5.112 1.00 92.69 73 TYR A C 1
ATOM 599 O O . TYR A 1 73 ? -8.943 4.994 -5.316 1.00 92.69 73 TYR A O 1
ATOM 607 N N . ARG A 1 74 ? -8.332 7.070 -5.956 1.00 93.62 74 ARG A N 1
ATOM 608 C CA . ARG A 1 74 ? -7.799 6.720 -7.284 1.00 93.62 74 ARG A CA 1
ATOM 609 C C . ARG A 1 74 ? -6.385 6.133 -7.264 1.00 93.62 74 ARG A C 1
ATOM 611 O O . ARG A 1 74 ? -5.549 6.463 -8.101 1.00 93.62 74 ARG A O 1
ATOM 618 N N . ILE A 1 75 ? -6.129 5.236 -6.317 1.00 94.38 75 ILE A N 1
ATOM 619 C CA . ILE A 1 75 ? -4.878 4.470 -6.217 1.00 94.38 75 ILE A CA 1
ATOM 620 C C . ILE A 1 75 ? -4.628 3.585 -7.452 1.00 94.38 75 ILE A C 1
ATOM 622 O O . ILE A 1 75 ? -3.486 3.297 -7.786 1.00 94.38 75 ILE A O 1
ATOM 626 N N . ASP A 1 76 ? -5.686 3.227 -8.188 1.00 93.44 76 ASP A N 1
ATOM 627 C CA . ASP A 1 76 ? -5.632 2.526 -9.477 1.00 93.44 76 ASP A CA 1
ATOM 628 C C . ASP A 1 76 ? -4.922 3.313 -10.591 1.00 93.44 76 ASP A C 1
ATOM 630 O O . ASP A 1 76 ? -4.490 2.714 -11.574 1.00 93.44 76 ASP A O 1
ATOM 634 N N . LEU A 1 77 ? -4.807 4.639 -10.456 1.00 93.94 77 LEU A N 1
ATOM 635 C CA . LEU A 1 77 ? -4.117 5.492 -11.427 1.00 93.94 77 LEU A CA 1
ATOM 636 C C . LEU A 1 77 ? -2.612 5.594 -11.173 1.00 93.94 77 LEU A C 1
ATOM 638 O O . LEU A 1 77 ? -1.875 6.039 -12.056 1.00 93.94 77 LEU A O 1
ATOM 642 N N . LEU A 1 78 ? -2.154 5.220 -9.977 1.00 93.88 78 LEU A N 1
ATOM 643 C CA . LEU A 1 78 ? -0.739 5.261 -9.641 1.00 93.88 78 LEU A CA 1
ATOM 644 C C . LEU A 1 78 ? -0.005 4.064 -10.261 1.00 93.88 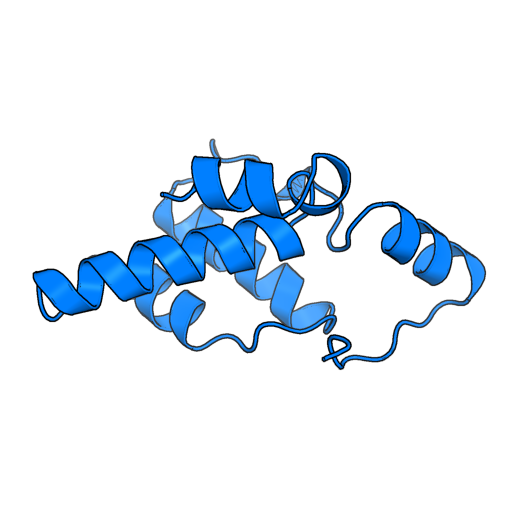78 LEU A C 1
ATOM 646 O O . LEU A 1 78 ? -0.572 2.973 -10.386 1.00 93.88 78 LEU A O 1
ATOM 650 N N . PRO A 1 79 ? 1.272 4.234 -10.651 1.00 94.69 79 PRO A N 1
ATOM 651 C CA . PRO A 1 79 ? 2.091 3.100 -11.047 1.00 94.69 79 PRO A CA 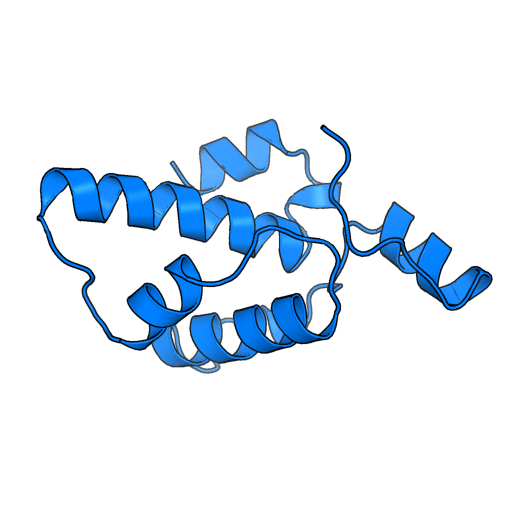1
ATOM 652 C C . PRO A 1 79 ? 2.206 2.121 -9.873 1.00 94.69 79 PRO A C 1
ATOM 654 O O . PRO A 1 79 ? 2.241 2.527 -8.709 1.00 94.69 79 PRO A O 1
ATOM 657 N N . LEU A 1 80 ? 2.272 0.819 -10.168 1.00 94.38 80 LEU A N 1
ATOM 658 C CA . LEU A 1 80 ? 2.407 -0.186 -9.110 1.00 94.38 80 LEU A CA 1
ATOM 659 C C . LEU A 1 80 ? 3.732 0.014 -8.366 1.00 94.38 80 LEU A C 1
ATOM 661 O O . LEU A 1 80 ? 3.785 -0.028 -7.137 1.00 94.38 80 LEU A O 1
ATOM 665 N N . TYR A 1 81 ? 4.788 0.283 -9.128 1.00 93.19 81 TYR A N 1
ATOM 666 C CA . TYR A 1 81 ? 6.124 0.528 -8.617 1.00 93.19 81 TYR A CA 1
ATOM 667 C C . TYR A 1 81 ? 6.479 2.018 -8.586 1.00 93.19 81 TYR A C 1
ATOM 669 O O . TYR A 1 81 ? 5.923 2.799 -9.361 1.00 93.19 81 TYR A O 1
ATOM 677 N N . PRO A 1 82 ? 7.485 2.421 -7.788 1.00 92.06 82 PRO A N 1
ATOM 678 C CA . PRO A 1 82 ? 8.145 3.709 -7.977 1.00 92.06 82 PRO A CA 1
ATOM 679 C C . PRO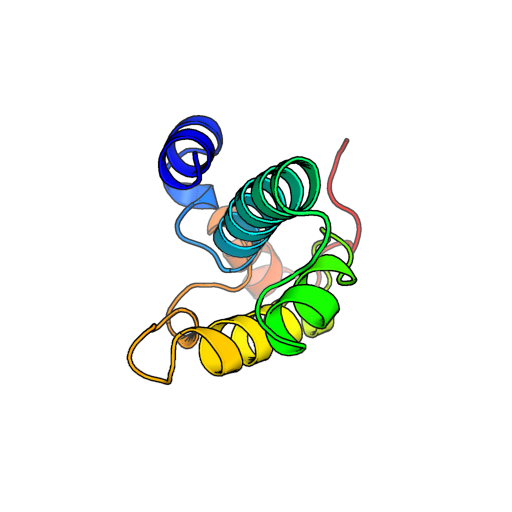 A 1 82 ? 8.609 3.862 -9.429 1.00 92.06 82 PRO A C 1
ATOM 681 O O . PRO A 1 82 ? 9.032 2.886 -10.055 1.00 92.06 82 PRO A O 1
ATOM 684 N N . ILE A 1 83 ? 8.567 5.078 -9.978 1.00 88.00 83 ILE A N 1
ATOM 685 C CA . ILE A 1 83 ? 8.657 5.281 -11.436 1.00 88.00 83 ILE A CA 1
ATOM 686 C C . ILE A 1 83 ? 9.895 4.641 -12.093 1.00 88.00 83 ILE A C 1
ATOM 688 O O . ILE A 1 83 ? 9.788 4.051 -13.166 1.00 88.00 83 ILE A O 1
ATOM 692 N N . GLY A 1 84 ? 11.059 4.675 -11.432 1.00 85.19 84 GLY A N 1
ATOM 693 C CA . GLY A 1 84 ? 12.287 4.057 -11.948 1.00 85.19 84 GLY A CA 1
ATOM 694 C C . GLY A 1 84 ? 12.176 2.536 -12.091 1.00 85.19 84 GLY A C 1
ATOM 695 O O . GLY A 1 84 ? 12.686 1.952 -13.046 1.00 85.19 84 GLY A O 1
ATOM 696 N N . LYS A 1 85 ? 11.444 1.894 -11.179 1.00 87.44 85 LYS A N 1
ATOM 697 C CA . LYS A 1 85 ? 11.154 0.460 -11.214 1.00 87.44 85 LYS A CA 1
ATOM 698 C C . LYS A 1 85 ? 10.101 0.140 -12.270 1.00 87.44 85 LYS A C 1
ATOM 700 O O . LYS A 1 85 ? 10.278 -0.817 -13.013 1.00 87.44 85 LYS A O 1
ATOM 705 N N . GLU A 1 86 ? 9.074 0.970 -12.426 1.00 89.12 86 GLU A N 1
ATOM 706 C CA . GLU A 1 86 ? 8.088 0.785 -13.500 1.00 89.12 86 GLU A CA 1
ATOM 707 C C . GLU A 1 86 ? 8.744 0.859 -14.893 1.00 89.12 86 GLU A C 1
ATOM 709 O O . GLU A 1 86 ? 8.424 0.060 -15.771 1.00 89.12 86 GLU A O 1
ATOM 714 N N . ILE A 1 87 ? 9.722 1.755 -15.086 1.00 89.00 87 ILE A N 1
ATOM 715 C CA . ILE A 1 87 ? 10.533 1.815 -16.314 1.00 89.00 87 ILE A CA 1
ATOM 716 C C . ILE A 1 87 ? 11.353 0.530 -16.488 1.00 89.00 87 ILE A C 1
ATOM 718 O O . ILE A 1 87 ? 11.321 -0.069 -17.562 1.00 89.00 87 ILE A O 1
ATOM 722 N N . GLN A 1 88 ? 12.035 0.063 -15.434 1.00 88.44 88 GLN A N 1
ATOM 723 C CA . GLN A 1 88 ? 12.778 -1.202 -15.459 1.00 88.44 88 GLN A CA 1
ATOM 724 C C . GLN A 1 88 ? 11.875 -2.373 -15.883 1.00 88.44 88 GLN A C 1
ATOM 726 O O . GLN A 1 88 ? 12.245 -3.151 -16.757 1.00 88.44 88 GLN A O 1
ATOM 731 N N . TYR A 1 89 ? 10.669 -2.473 -15.321 1.00 89.06 89 TYR A N 1
ATOM 732 C CA . TYR A 1 89 ? 9.707 -3.509 -15.693 1.00 89.06 89 TYR A CA 1
ATOM 733 C C . TYR A 1 89 ? 9.301 -3.427 -17.164 1.00 89.06 89 TYR A C 1
ATOM 735 O O . TYR A 1 89 ? 9.261 -4.446 -17.845 1.00 89.06 89 TYR A O 1
ATOM 743 N N . LYS A 1 90 ? 9.029 -2.223 -17.677 1.00 88.88 90 LYS A N 1
ATOM 744 C CA . LYS A 1 90 ? 8.648 -2.035 -19.084 1.00 88.88 90 LYS A CA 1
ATOM 745 C C . LYS A 1 90 ? 9.768 -2.405 -20.060 1.00 88.88 90 LYS A C 1
ATOM 747 O O . LYS A 1 90 ? 9.466 -2.869 -21.151 1.00 88.88 90 LYS A O 1
ATOM 752 N N . ILE A 1 91 ? 11.032 -2.211 -19.675 1.00 90.19 91 ILE A N 1
ATOM 753 C CA . ILE A 1 91 ? 12.199 -2.522 -20.518 1.00 90.19 91 ILE A CA 1
ATOM 754 C C . ILE A 1 91 ? 12.581 -4.006 -20.431 1.00 90.19 91 ILE A C 1
ATOM 756 O O . ILE A 1 91 ? 12.845 -4.634 -21.450 1.00 90.19 91 ILE A O 1
ATOM 760 N N . PHE A 1 92 ? 12.620 -4.570 -19.222 1.00 90.00 92 PHE A N 1
ATOM 761 C CA . PHE A 1 92 ? 13.188 -5.900 -18.964 1.00 90.00 92 PHE A CA 1
ATOM 762 C C . PHE A 1 92 ? 12.137 -6.983 -18.672 1.00 90.00 92 PHE A C 1
ATOM 764 O O . PHE A 1 92 ? 12.485 -8.142 -18.453 1.00 90.00 92 PHE A O 1
ATOM 771 N N . GLY A 1 93 ? 10.853 -6.623 -18.606 1.00 84.69 93 GLY A N 1
ATOM 772 C CA . GLY A 1 93 ? 9.729 -7.532 -18.353 1.00 84.69 93 GLY A CA 1
ATOM 773 C C . GLY A 1 93 ? 9.661 -8.114 -16.937 1.00 84.69 93 GLY A C 1
ATOM 774 O O . GLY A 1 93 ? 8.715 -8.831 -16.613 1.00 84.69 93 GLY A O 1
ATOM 775 N N . THR A 1 94 ? 10.646 -7.835 -16.079 1.00 81.75 94 THR A N 1
ATOM 776 C CA . THR A 1 94 ? 10.787 -8.467 -14.763 1.00 81.75 94 THR A CA 1
ATOM 777 C C . THR A 1 94 ? 11.339 -7.494 -13.723 1.00 81.75 94 THR A C 1
ATOM 779 O O . THR A 1 94 ? 12.202 -6.663 -14.009 1.00 81.75 94 THR A O 1
ATOM 782 N N . ILE A 1 95 ? 10.832 -7.604 -12.493 1.00 81.50 95 ILE A N 1
ATOM 783 C CA . ILE A 1 95 ? 11.431 -7.016 -11.291 1.00 81.50 95 ILE A CA 1
ATOM 784 C C . ILE A 1 95 ? 11.561 -8.143 -10.260 1.00 81.50 95 ILE A C 1
ATOM 786 O O . ILE A 1 95 ? 10.610 -8.915 -10.100 1.00 81.50 95 ILE A O 1
ATOM 790 N N . PRO A 1 96 ? 12.702 -8.264 -9.557 1.00 79.31 96 PRO A N 1
ATOM 791 C CA . PRO A 1 96 ? 12.816 -9.163 -8.414 1.00 79.31 96 PRO A CA 1
ATOM 792 C C . PRO A 1 96 ? 11.698 -8.894 -7.406 1.00 79.31 96 PRO A C 1
ATOM 794 O O . PRO A 1 96 ? 11.389 -7.747 -7.122 1.00 79.31 96 PRO A O 1
ATOM 797 N N . LYS A 1 97 ? 11.080 -9.928 -6.840 1.00 77.81 97 LYS A N 1
ATOM 798 C CA . LYS A 1 97 ? 9.945 -9.735 -5.918 1.00 77.81 97 LYS A CA 1
ATOM 799 C C . LYS A 1 97 ? 10.355 -9.125 -4.573 1.00 77.81 97 LYS A C 1
ATOM 801 O O . LYS A 1 97 ? 9.518 -8.579 -3.865 1.00 77.81 97 LYS A O 1
ATOM 806 N N . THR A 1 98 ? 11.629 -9.218 -4.213 1.00 74.50 98 THR A N 1
ATOM 807 C CA . THR A 1 98 ? 12.173 -8.753 -2.935 1.00 74.50 98 THR A CA 1
ATOM 808 C C . THR A 1 98 ? 12.475 -7.260 -2.955 1.00 74.50 98 THR A C 1
ATOM 810 O O . THR A 1 98 ? 13.152 -6.779 -3.864 1.00 74.50 98 THR A O 1
ATOM 813 N N . THR A 1 99 ? 12.060 -6.555 -1.909 1.00 64.38 99 THR A N 1
ATOM 814 C CA . THR A 1 99 ? 12.532 -5.200 -1.605 1.00 64.38 99 THR A CA 1
ATOM 815 C C . THR A 1 99 ? 14.007 -5.270 -1.166 1.00 64.38 99 THR A C 1
ATOM 817 O O . THR A 1 99 ? 14.343 -6.165 -0.388 1.00 64.38 99 THR A O 1
ATOM 820 N N . PRO A 1 100 ? 14.915 -4.402 -1.650 1.00 53.66 100 PRO A N 1
ATOM 821 C CA . PRO A 1 100 ? 16.264 -4.288 -1.118 1.00 53.66 100 PRO A CA 1
ATOM 822 C C . PRO A 1 100 ? 16.176 -3.865 0.347 1.00 53.66 100 PRO A C 1
ATOM 824 O O . PRO A 1 100 ? 15.308 -3.067 0.706 1.00 53.66 100 PRO A O 1
ATOM 827 N N . ALA A 1 101 ? 17.042 -4.469 1.159 1.00 46.16 101 ALA A N 1
ATOM 828 C CA . ALA A 1 101 ? 17.208 -4.144 2.570 1.00 46.16 101 ALA A CA 1
ATOM 829 C C . ALA A 1 101 ? 17.629 -2.682 2.774 1.00 46.16 101 ALA A C 1
ATOM 831 O O . ALA A 1 101 ? 18.346 -2.150 1.893 1.00 46.16 101 ALA A O 1
#

Radius of gyration: 13.51 Å; chains: 1; bounding box: 31×23×41 Å

Secondary structure (DSSP, 8-state):
-HHHHHHHH-HHHHSSHHHHHHHHHHHHHHHHHHHSS-SSHHHHHHHTS--SS-HHHHHHHHHHHHHHH-TTS-GGGS-SS-HHHHHHHHHHS---SSPP-

Foldseek 3Di:
DLVVQCVVCDVLQCLALLSNLVSLLVVQVVVCVVPVDGPDVLSVVSNPQDSWPPPVSSVSSVVSVCVVVPPVPVNVPGHNGRPVVSVVCVVVVDDPGGDDD

pLDDT: mean 92.03, std 8.06, range [46.16, 98.12]